Protein AF-A0A955GQ33-F1 (afdb_monomer)

Structure (mmCIF, N/CA/C/O backbone):
data_AF-A0A955GQ33-F1
#
_entry.id   AF-A0A955GQ33-F1
#
loop_
_atom_site.group_PDB
_atom_site.id
_atom_site.type_symbol
_atom_site.label_atom_id
_atom_site.label_alt_id
_atom_site.label_comp_id
_atom_site.label_asym_id
_atom_site.label_entity_id
_atom_site.label_seq_id
_atom_site.pdbx_PDB_ins_code
_atom_site.Cartn_x
_atom_site.Cartn_y
_atom_site.Cartn_z
_atom_site.occupancy
_atom_site.B_iso_or_equiv
_atom_site.auth_seq_id
_atom_site.auth_comp_id
_atom_site.auth_asym_id
_atom_site.auth_atom_id
_atom_site.pdbx_PDB_model_num
ATOM 1 N N . MET A 1 1 ? 24.167 18.377 50.539 1.00 58.00 1 MET A N 1
ATOM 2 C CA . MET A 1 1 ? 23.984 17.161 49.705 1.00 58.00 1 MET A CA 1
ATOM 3 C C . MET A 1 1 ? 22.600 17.067 49.051 1.00 58.00 1 MET A C 1
ATOM 5 O O . MET A 1 1 ? 22.550 16.719 47.881 1.00 58.00 1 MET A O 1
ATOM 9 N N . LYS A 1 2 ? 21.492 17.426 49.729 1.00 60.91 2 LYS A N 1
ATOM 10 C CA . LYS A 1 2 ? 20.125 17.387 49.150 1.00 60.91 2 LYS A CA 1
ATOM 11 C C . LYS A 1 2 ? 19.951 18.229 47.869 1.00 60.91 2 LYS A C 1
ATOM 13 O O . LYS A 1 2 ? 19.338 17.767 46.918 1.00 60.91 2 LYS A O 1
ATOM 18 N N . ASN A 1 3 ? 20.571 19.409 47.807 1.00 68.25 3 ASN A N 1
ATOM 19 C CA . ASN A 1 3 ? 20.434 20.324 46.661 1.00 68.25 3 ASN A CA 1
ATOM 20 C C . ASN A 1 3 ? 21.164 19.831 45.398 1.00 68.25 3 ASN A C 1
ATOM 22 O O . ASN A 1 3 ? 20.717 20.095 44.290 1.00 68.25 3 ASN A O 1
ATOM 26 N N . ILE A 1 4 ? 22.257 19.078 45.566 1.00 78.12 4 ILE A N 1
ATOM 27 C CA . ILE A 1 4 ? 22.995 18.464 44.450 1.00 78.12 4 ILE A CA 1
ATOM 28 C C . ILE A 1 4 ? 22.154 17.337 43.840 1.00 78.12 4 ILE A C 1
ATOM 30 O O . ILE A 1 4 ? 22.039 17.235 42.625 1.00 78.12 4 ILE A O 1
ATOM 34 N N . SER A 1 5 ? 21.495 16.538 44.684 1.00 78.56 5 SER A N 1
ATOM 35 C CA . SER A 1 5 ? 20.570 15.495 44.228 1.00 78.56 5 SER A CA 1
ATOM 36 C C . SER A 1 5 ? 19.352 16.075 43.500 1.00 78.56 5 SER A C 1
ATOM 38 O O . SER A 1 5 ? 18.949 15.524 42.480 1.00 78.56 5 SER A O 1
ATOM 40 N N . LEU A 1 6 ? 18.813 17.207 43.969 1.00 87.88 6 LEU A N 1
ATOM 41 C CA . LEU A 1 6 ? 17.727 17.919 43.288 1.00 87.88 6 LEU A CA 1
ATOM 42 C C . LEU A 1 6 ? 18.163 18.427 41.904 1.00 87.88 6 LEU A C 1
ATOM 44 O O . LEU A 1 6 ? 17.413 18.310 40.941 1.00 87.88 6 LEU A O 1
ATOM 48 N N . PHE A 1 7 ? 19.388 18.946 41.792 1.00 88.38 7 PHE A N 1
ATOM 49 C CA . PHE A 1 7 ? 19.936 19.431 40.526 1.00 88.38 7 PHE A CA 1
ATOM 50 C C . PHE A 1 7 ? 20.028 18.319 39.470 1.00 88.38 7 PHE A C 1
ATOM 52 O O . PHE A 1 7 ? 19.569 18.502 38.344 1.00 88.38 7 PHE A O 1
ATOM 59 N N . PHE A 1 8 ? 20.535 17.138 39.840 1.00 89.38 8 PHE A N 1
ATOM 60 C CA . PHE A 1 8 ? 20.587 15.990 38.927 1.00 89.38 8 PHE A CA 1
ATOM 61 C C . PHE A 1 8 ? 19.196 15.470 38.534 1.00 89.38 8 PHE A C 1
ATOM 63 O O . PHE A 1 8 ? 18.995 15.053 37.393 1.00 89.38 8 PHE A O 1
ATOM 70 N N . LEU A 1 9 ? 18.220 15.534 39.442 1.00 89.12 9 LEU A N 1
ATOM 71 C CA . LEU A 1 9 ? 16.835 15.160 39.149 1.00 89.12 9 LEU A CA 1
ATOM 72 C C . LEU A 1 9 ? 16.195 16.108 38.121 1.00 89.12 9 LEU A C 1
ATOM 74 O O . LEU A 1 9 ? 15.580 15.657 37.162 1.00 89.12 9 LEU A O 1
ATOM 78 N N . VAL A 1 10 ? 16.378 17.420 38.281 1.00 90.31 10 VAL A N 1
ATOM 79 C CA . VAL A 1 10 ? 15.855 18.412 37.326 1.00 90.31 10 VAL A CA 1
ATOM 80 C C . VAL A 1 10 ? 16.535 18.272 35.961 1.00 90.31 10 VAL A C 1
ATOM 82 O O . VAL A 1 10 ? 15.866 18.326 34.932 1.00 90.31 10 VAL A O 1
ATOM 85 N N . LEU A 1 11 ? 17.849 18.031 35.943 1.00 90.38 11 LEU A N 1
ATOM 86 C CA . LEU A 1 11 ? 18.613 17.853 34.709 1.00 90.38 11 LEU A CA 1
ATOM 87 C C . LEU A 1 11 ? 18.171 16.610 33.923 1.00 90.38 11 LEU A C 1
ATOM 89 O O . LEU A 1 11 ? 17.999 16.677 32.710 1.00 90.38 11 LEU A O 1
ATOM 93 N N . THR A 1 12 ? 17.958 15.483 34.605 1.00 87.19 12 THR A N 1
ATOM 94 C CA . THR A 1 12 ? 17.488 14.243 33.962 1.00 87.19 12 THR A CA 1
ATOM 95 C C . THR A 1 12 ? 16.067 14.379 33.421 1.00 87.19 12 THR A C 1
ATOM 97 O O . THR A 1 12 ? 15.795 13.917 32.315 1.00 87.19 12 THR A O 1
ATOM 100 N N . LEU A 1 13 ? 15.185 15.079 34.141 1.00 88.12 13 LEU A N 1
ATOM 101 C CA . LEU A 1 13 ? 13.816 15.329 33.691 1.00 88.12 13 LEU A CA 1
ATOM 102 C C . LEU A 1 13 ? 13.770 16.206 32.429 1.00 88.12 13 LEU A C 1
ATOM 104 O O . LEU A 1 13 ? 12.972 15.938 31.539 1.00 88.12 13 LEU A O 1
ATOM 108 N N . ALA A 1 14 ? 14.659 17.197 32.315 1.00 86.94 14 ALA A N 1
ATOM 109 C CA . ALA A 1 14 ? 14.751 18.063 31.137 1.00 86.94 14 ALA A CA 1
ATOM 110 C C . ALA A 1 14 ? 15.255 17.331 29.878 1.00 86.94 14 ALA A C 1
ATOM 112 O O . ALA A 1 14 ? 14.840 17.654 28.769 1.00 86.94 14 ALA A O 1
ATOM 113 N N . ILE A 1 15 ? 16.137 16.337 30.032 1.00 86.38 15 ILE A N 1
ATOM 114 C CA . ILE A 1 15 ? 16.648 15.539 28.904 1.00 86.38 15 ILE A CA 1
ATOM 115 C C . ILE A 1 15 ? 15.575 14.570 28.383 1.00 86.38 15 ILE A C 1
ATOM 117 O O . ILE A 1 15 ? 15.526 14.289 27.191 1.00 86.38 15 ILE A O 1
ATOM 121 N N . LEU A 1 16 ? 14.685 14.082 29.250 1.00 84.62 16 LEU A N 1
ATOM 122 C CA . LEU A 1 16 ? 13.621 13.150 28.861 1.00 84.62 16 LEU A CA 1
ATOM 123 C C . LEU A 1 16 ? 12.513 13.800 28.019 1.00 84.62 16 LEU A C 1
ATOM 125 O O . LEU A 1 16 ? 11.766 13.090 27.354 1.00 84.62 16 LEU A O 1
ATOM 129 N N . THR A 1 17 ? 12.397 15.130 28.019 1.00 81.50 17 THR A N 1
ATOM 130 C CA . THR A 1 17 ? 11.346 15.842 27.277 1.00 81.50 17 THR A CA 1
ATOM 131 C C . THR A 1 17 ? 11.748 16.252 25.858 1.00 81.50 17 THR A C 1
ATOM 133 O O . THR A 1 17 ? 10.931 16.841 25.159 1.00 81.50 17 THR A O 1
ATOM 136 N N . THR A 1 18 ? 12.981 15.989 25.407 1.00 79.88 18 THR A N 1
ATOM 137 C CA . THR A 1 18 ? 13.480 16.489 24.108 1.00 79.88 18 THR A CA 1
ATOM 138 C C . THR A 1 18 ? 13.293 15.537 22.924 1.00 79.88 18 THR A C 1
ATOM 140 O O . THR A 1 18 ? 13.678 15.896 21.815 1.00 79.88 18 THR A O 1
ATOM 143 N N . SER A 1 19 ? 12.673 14.363 23.094 1.00 71.38 19 SER A N 1
ATOM 144 C CA . SER A 1 19 ? 12.365 13.463 21.971 1.00 71.38 19 SER A CA 1
ATOM 145 C C . SER A 1 19 ? 10.902 13.576 21.525 1.00 71.38 19 SER A C 1
ATOM 147 O O . SER A 1 19 ? 10.108 12.660 21.737 1.00 71.38 19 SER A O 1
ATOM 149 N N . CYS A 1 20 ? 10.543 14.694 20.898 1.00 70.31 20 CYS A N 1
ATOM 150 C CA . CYS A 1 20 ? 9.437 14.703 19.941 1.00 70.31 20 CYS A CA 1
ATOM 151 C C . CYS A 1 20 ? 10.056 14.709 18.544 1.00 70.31 20 CYS A C 1
ATOM 153 O O . CYS A 1 20 ? 10.665 15.696 18.138 1.00 70.31 20 CYS A O 1
ATOM 155 N N . ASP A 1 21 ? 9.941 13.582 17.846 1.00 72.81 21 ASP A N 1
ATOM 156 C CA . ASP A 1 21 ? 10.153 13.525 16.406 1.00 72.81 21 ASP A CA 1
ATOM 157 C C . ASP A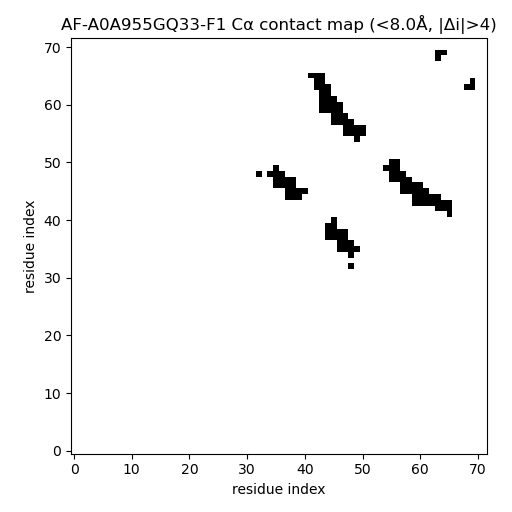 1 21 ? 8.836 13.958 15.753 1.00 72.81 21 ASP A C 1
ATOM 159 O O . ASP A 1 21 ? 7.936 13.140 15.569 1.00 72.81 21 ASP A O 1
ATOM 163 N N . ASP A 1 22 ? 8.704 15.248 15.428 1.00 65.75 22 ASP A N 1
ATOM 164 C CA . ASP A 1 22 ? 7.704 15.725 14.458 1.00 65.75 22 ASP A CA 1
ATOM 165 C C . ASP A 1 22 ? 8.196 15.356 13.052 1.00 65.75 22 ASP A C 1
ATOM 167 O O . ASP A 1 22 ? 8.447 16.191 12.177 1.00 65.75 22 ASP A O 1
ATOM 171 N N . GLY A 1 23 ? 8.404 14.056 12.862 1.00 58.22 23 GLY A N 1
ATOM 172 C CA . GLY A 1 23 ? 8.695 13.452 11.587 1.00 58.22 23 GLY A CA 1
ATOM 173 C C . GLY A 1 23 ? 7.441 13.532 10.737 1.00 58.22 23 GLY A C 1
ATOM 174 O O . GLY A 1 23 ? 6.728 12.541 10.579 1.00 58.22 23 GLY A O 1
ATOM 175 N N . ASP A 1 24 ? 7.192 14.697 10.137 1.00 58.69 24 ASP A N 1
ATOM 176 C CA . ASP A 1 24 ? 6.363 14.841 8.944 1.00 58.69 24 ASP A CA 1
ATOM 177 C C . ASP A 1 24 ? 7.061 14.095 7.792 1.00 58.69 24 ASP A C 1
ATOM 179 O O . ASP A 1 24 ? 7.638 14.642 6.851 1.00 58.69 24 ASP A O 1
ATOM 183 N N . HIS A 1 25 ? 7.056 12.771 7.895 1.00 55.97 25 HIS A N 1
ATOM 184 C CA . HIS A 1 25 ? 7.474 11.836 6.867 1.00 55.97 25 HIS A CA 1
ATOM 185 C C . HIS A 1 25 ? 6.276 11.260 6.125 1.00 55.97 25 HIS A C 1
ATOM 187 O O . HIS A 1 25 ? 6.430 10.319 5.347 1.00 55.97 25 HIS A O 1
ATOM 193 N N . VAL A 1 26 ? 5.109 11.903 6.213 1.00 53.97 26 VAL A N 1
ATOM 194 C CA . VAL A 1 26 ? 4.173 11.860 5.091 1.00 53.97 26 VAL A CA 1
ATOM 195 C C . VAL A 1 26 ? 4.715 12.810 4.029 1.00 53.97 26 VAL A C 1
ATOM 197 O O . VAL A 1 26 ? 4.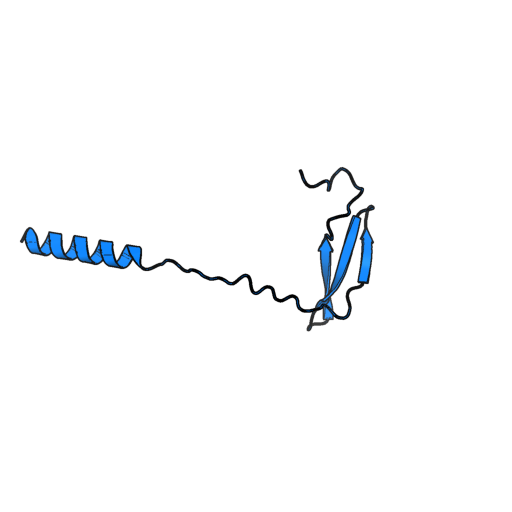158 13.864 3.730 1.00 53.97 26 VAL A O 1
ATOM 200 N N . LYS A 1 27 ? 5.830 12.410 3.402 1.00 47.81 27 LYS A N 1
ATOM 201 C CA . LYS A 1 27 ? 6.054 12.823 2.025 1.00 47.81 27 LYS A CA 1
ATOM 202 C C . LYS A 1 27 ? 4.842 12.288 1.284 1.00 47.81 27 LYS A C 1
ATOM 204 O O . LYS A 1 27 ? 4.810 11.105 0.938 1.00 47.81 27 LYS A O 1
ATOM 209 N N . ASN A 1 28 ? 3.869 13.161 1.032 1.00 48.25 28 ASN A N 1
ATOM 210 C CA . ASN A 1 28 ? 2.937 13.036 -0.077 1.00 48.25 28 ASN A CA 1
ATOM 211 C C . ASN A 1 28 ? 3.780 13.053 -1.350 1.00 48.25 28 ASN A C 1
ATOM 213 O O . ASN A 1 28 ? 3.814 14.000 -2.124 1.00 48.25 28 ASN A O 1
ATOM 217 N N . THR A 1 29 ? 4.527 11.974 -1.538 1.00 48.62 29 THR A N 1
ATOM 218 C CA . THR A 1 29 ? 5.078 11.594 -2.806 1.00 48.62 29 THR A CA 1
ATOM 219 C C . THR A 1 29 ? 3.864 11.026 -3.511 1.00 48.62 29 THR A C 1
ATOM 221 O O . THR A 1 29 ? 3.695 9.814 -3.617 1.00 48.62 29 THR A O 1
ATOM 224 N N . SER A 1 30 ? 3.009 11.906 -4.028 1.00 50.09 30 SER A N 1
ATOM 225 C CA . SER A 1 30 ? 2.376 11.619 -5.301 1.00 50.09 30 SER A CA 1
ATOM 226 C C . SER A 1 30 ? 3.522 11.523 -6.308 1.00 50.09 30 SER A C 1
ATOM 228 O O . SER A 1 3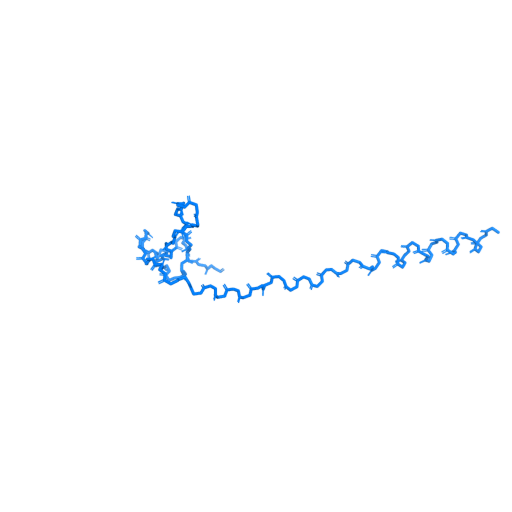0 ? 3.746 12.415 -7.119 1.00 50.09 30 SER A O 1
ATOM 230 N N . LYS A 1 31 ? 4.323 10.449 -6.211 1.00 48.84 31 LYS A N 1
ATOM 231 C CA . LYS A 1 31 ? 4.919 9.881 -7.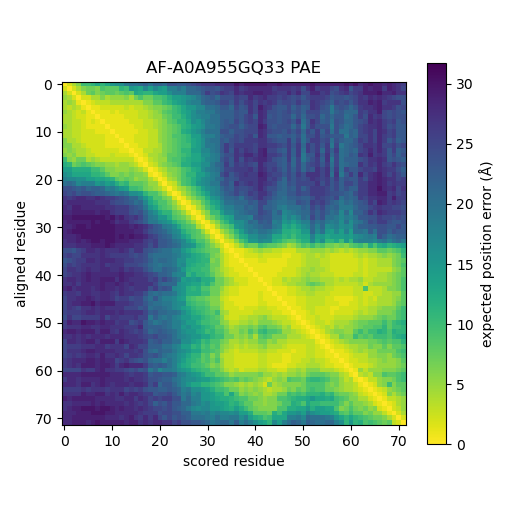399 1.00 48.84 31 LYS A CA 1
ATOM 232 C C . LYS A 1 31 ? 3.694 9.548 -8.210 1.00 48.84 31 LYS A C 1
ATOM 234 O O . LYS A 1 31 ? 2.952 8.629 -7.873 1.00 48.84 31 LYS A O 1
ATOM 239 N N . GLU A 1 32 ? 3.433 10.394 -9.187 1.00 49.84 32 GLU A N 1
ATOM 240 C CA . GLU A 1 32 ? 2.685 10.010 -10.355 1.00 49.84 32 GLU A CA 1
ATOM 241 C C . GLU A 1 32 ? 3.295 8.674 -10.782 1.00 49.84 32 GLU A C 1
ATOM 243 O O . GLU A 1 32 ? 4.420 8.603 -11.278 1.00 49.84 32 GLU A O 1
ATOM 248 N N . PHE A 1 33 ? 2.644 7.573 -10.401 1.00 57.56 33 PHE A N 1
ATOM 249 C CA . PHE A 1 33 ? 2.996 6.267 -10.917 1.00 57.56 33 PHE A CA 1
ATOM 250 C C . PHE A 1 33 ? 2.579 6.351 -12.380 1.00 57.56 33 PHE A C 1
ATOM 252 O O . PHE A 1 33 ? 1.449 6.022 -12.714 1.00 57.56 33 PHE A O 1
ATOM 259 N N . GLU A 1 34 ? 3.466 6.865 -13.239 1.00 60.09 34 GLU A N 1
ATOM 260 C CA . GLU A 1 34 ? 3.179 7.126 -14.656 1.00 60.09 34 GLU A CA 1
ATOM 261 C C . GLU A 1 34 ? 2.656 5.872 -15.376 1.00 60.09 34 GLU A C 1
ATOM 263 O O . GLU A 1 34 ? 2.044 5.973 -16.436 1.00 60.09 34 GLU A O 1
ATOM 268 N N . ARG A 1 35 ? 2.886 4.673 -14.816 1.00 74.06 35 ARG A N 1
ATOM 269 C CA . ARG A 1 35 ? 2.376 3.398 -15.329 1.00 74.06 35 ARG A CA 1
ATOM 270 C C . ARG A 1 35 ? 1.985 2.466 -14.186 1.00 74.06 35 ARG A C 1
ATOM 272 O O . ARG A 1 35 ? 2.794 1.659 -13.729 1.00 74.06 35 ARG A O 1
ATOM 279 N N . TYR A 1 36 ? 0.742 2.566 -13.734 1.00 83.69 36 TYR A N 1
ATOM 280 C CA . TYR A 1 36 ? 0.090 1.483 -13.002 1.00 83.69 36 TYR A CA 1
ATOM 281 C C . TYR A 1 36 ? -0.967 0.834 -13.896 1.00 83.69 36 TYR A C 1
ATOM 283 O O . TYR A 1 36 ? -1.628 1.504 -14.687 1.00 83.69 36 TYR A O 1
ATOM 291 N N . ASN A 1 37 ? -1.136 -0.474 -13.752 1.00 87.94 37 ASN A N 1
ATOM 292 C CA . ASN A 1 37 ? -2.266 -1.193 -14.322 1.00 87.94 37 ASN A CA 1
ATOM 293 C C . ASN A 1 37 ? -3.330 -1.357 -13.242 1.00 87.94 37 ASN A C 1
ATOM 295 O O . ASN A 1 37 ? -3.009 -1.646 -12.088 1.00 87.94 37 ASN A O 1
ATOM 299 N N . ILE A 1 38 ? -4.597 -1.208 -13.617 1.00 89.19 38 ILE A N 1
ATOM 300 C CA . ILE A 1 38 ? -5.703 -1.620 -12.754 1.00 89.19 38 ILE A CA 1
ATOM 301 C C . ILE A 1 38 ? -5.999 -3.080 -13.074 1.00 89.19 38 ILE A C 1
ATOM 303 O O . ILE A 1 38 ? -6.334 -3.413 -14.209 1.00 89.19 38 ILE A O 1
ATOM 307 N N . ILE A 1 39 ? -5.870 -3.946 -12.074 1.00 90.06 39 ILE A N 1
ATOM 308 C CA . ILE A 1 39 ? -6.234 -5.361 -12.174 1.00 90.06 39 ILE A CA 1
ATOM 309 C C . ILE A 1 39 ? -7.407 -5.651 -11.243 1.00 90.06 39 ILE A C 1
ATOM 311 O O . ILE A 1 39 ? -7.584 -4.976 -10.229 1.00 90.06 39 ILE A O 1
ATOM 315 N N . THR A 1 40 ? -8.216 -6.651 -11.586 1.00 89.94 40 THR A N 1
ATOM 316 C CA . THR A 1 40 ? -9.323 -7.107 -10.738 1.00 89.94 40 THR A CA 1
ATOM 317 C C . THR A 1 40 ? -9.006 -8.494 -10.200 1.00 89.94 40 THR A C 1
ATOM 319 O O . 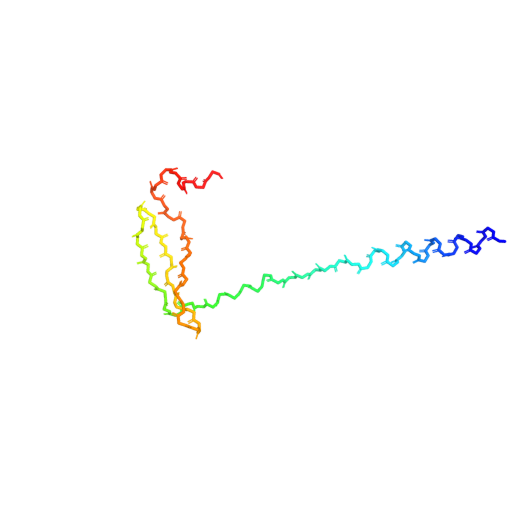THR A 1 40 ? -8.738 -9.402 -10.984 1.00 89.94 40 THR A O 1
ATOM 322 N N . ILE A 1 41 ? -9.043 -8.655 -8.878 1.00 87.38 41 ILE A N 1
ATOM 323 C CA . ILE A 1 41 ? -8.892 -9.943 -8.186 1.00 87.38 41 ILE A CA 1
ATOM 324 C C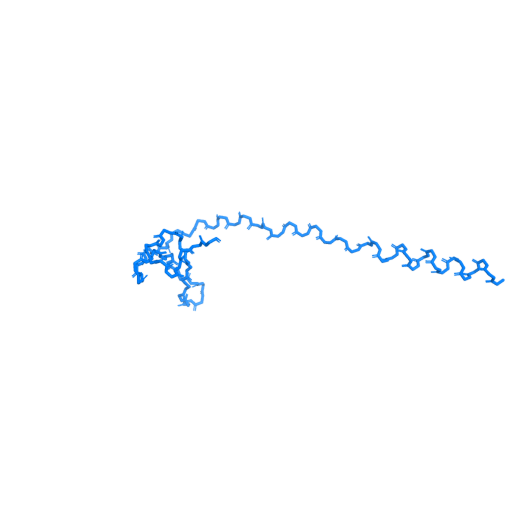 . ILE A 1 41 ? -10.077 -10.062 -7.231 1.00 87.38 41 ILE A C 1
ATOM 326 O O . ILE A 1 41 ? -10.364 -9.121 -6.496 1.00 87.38 41 ILE A O 1
ATOM 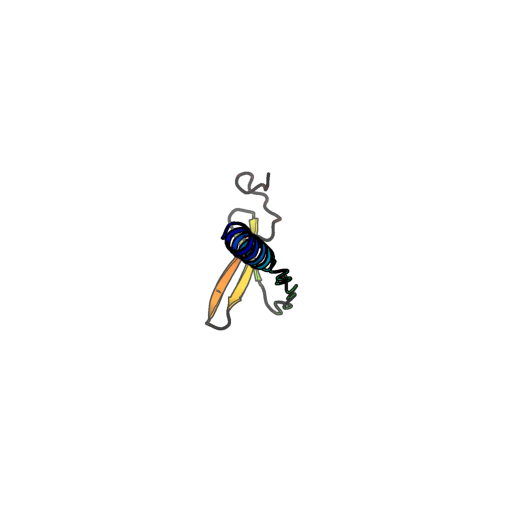330 N N . ASP A 1 42 ? -10.813 -11.171 -7.305 1.00 86.88 42 ASP A N 1
ATOM 331 C CA . ASP A 1 42 ? -11.971 -11.461 -6.446 1.00 86.88 42 ASP A CA 1
ATOM 332 C C . ASP A 1 42 ? -13.003 -10.321 -6.357 1.00 86.88 42 ASP A C 1
ATOM 334 O O . ASP A 1 42 ? -13.609 -10.069 -5.320 1.00 86.88 42 ASP A O 1
ATOM 338 N N . GLY A 1 43 ? -13.206 -9.595 -7.462 1.00 83.38 43 GLY A N 1
ATOM 339 C CA . GLY A 1 43 ? -14.150 -8.475 -7.525 1.00 83.38 43 GLY A CA 1
ATOM 340 C C . GLY A 1 43 ? -13.683 -7.187 -6.831 1.00 83.38 43 GLY A C 1
ATOM 341 O O . GLY A 1 43 ? -14.476 -6.247 -6.726 1.00 83.38 43 GLY A O 1
ATOM 342 N N . CYS A 1 44 ? -12.425 -7.112 -6.387 1.00 86.94 44 CYS A N 1
ATOM 343 C CA . CYS A 1 44 ? -11.781 -5.878 -5.949 1.00 86.94 44 CYS A CA 1
ATOM 344 C C . CYS A 1 44 ? -10.812 -5.334 -7.011 1.00 86.94 44 CYS A C 1
ATOM 346 O O . CYS A 1 44 ? -10.104 -6.091 -7.678 1.00 86.94 44 CYS A O 1
ATOM 348 N N . GLU A 1 45 ? -10.739 -4.007 -7.128 1.00 89.12 45 GLU A N 1
ATOM 349 C CA . GLU A 1 45 ? -9.739 -3.325 -7.954 1.00 89.12 45 GLU A CA 1
ATOM 350 C C . GLU A 1 45 ? -8.420 -3.148 -7.186 1.00 89.12 45 GLU A C 1
ATOM 352 O O . GLU A 1 45 ? -8.403 -2.702 -6.033 1.00 89.12 45 GLU A O 1
ATOM 357 N N . TYR A 1 46 ? -7.304 -3.421 -7.857 1.00 89.31 46 TYR A N 1
ATOM 358 C CA . TYR A 1 46 ? -5.958 -3.220 -7.333 1.00 89.31 46 TYR A CA 1
ATOM 359 C C . TYR A 1 46 ? -5.123 -2.380 -8.290 1.00 89.31 46 TYR A C 1
ATOM 361 O O . TYR A 1 46 ? -5.245 -2.495 -9.511 1.00 89.31 46 TYR A O 1
ATOM 369 N N . LEU A 1 47 ? -4.233 -1.568 -7.724 1.00 90.81 47 LEU A N 1
ATOM 370 C CA . LEU A 1 47 ? -3.185 -0.889 -8.472 1.00 90.81 47 LEU A CA 1
ATOM 371 C C . LEU A 1 47 ? -1.968 -1.806 -8.504 1.00 90.81 47 LEU A C 1
ATOM 373 O O . LEU A 1 47 ? -1.379 -2.113 -7.465 1.00 90.81 47 LEU A O 1
ATOM 377 N N . GLN A 1 48 ? -1.600 -2.239 -9.700 1.00 89.69 48 GLN A N 1
ATOM 378 C CA . GLN A 1 48 ? -0.407 -3.023 -9.950 1.00 89.69 48 GLN A CA 1
ATOM 379 C C . GLN A 1 48 ? 0.666 -2.125 -10.564 1.00 89.69 48 GLN A C 1
ATOM 381 O O . GLN A 1 48 ? 0.425 -1.467 -11.576 1.00 89.69 48 GLN A O 1
ATOM 386 N N . TYR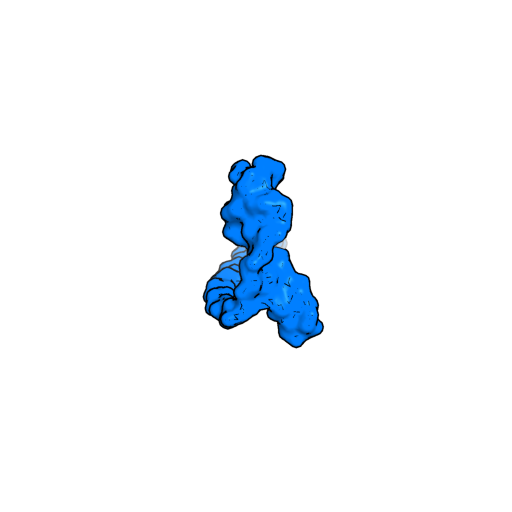 A 1 49 ? 1.864 -2.126 -9.989 1.00 88.75 49 TYR A N 1
ATOM 387 C CA . TYR A 1 49 ? 2.992 -1.359 -10.510 1.00 88.75 49 TYR A CA 1
ATOM 388 C C . TYR A 1 49 ? 4.311 -2.107 -10.331 1.00 88.75 49 TYR A C 1
ATOM 390 O O . TYR A 1 49 ? 4.514 -2.843 -9.362 1.00 88.75 49 TYR A O 1
ATOM 398 N N . ALA A 1 50 ? 5.222 -1.900 -11.279 1.00 86.56 50 ALA A N 1
ATOM 399 C CA . ALA A 1 50 ? 6.575 -2.423 -11.192 1.00 86.56 50 ALA A CA 1
ATOM 400 C C . ALA A 1 50 ? 7.432 -1.538 -10.277 1.00 86.56 50 ALA A C 1
ATOM 402 O O . ALA A 1 50 ? 7.371 -0.307 -10.317 1.00 86.56 50 ALA A O 1
ATOM 403 N N . THR A 1 51 ? 8.255 -2.171 -9.452 1.00 80.94 51 THR A N 1
ATOM 404 C CA . THR A 1 51 ? 9.299 -1.508 -8.670 1.00 80.94 51 THR A CA 1
ATOM 405 C C . THR A 1 51 ? 10.560 -1.317 -9.509 1.00 80.94 51 THR A C 1
ATOM 407 O O . THR A 1 51 ? 10.754 -1.979 -10.528 1.00 80.94 51 THR A O 1
ATOM 410 N N . ALA A 1 52 ? 11.471 -0.459 -9.041 1.00 80.25 52 ALA A N 1
ATOM 411 C CA . ALA A 1 52 ? 12.761 -0.226 -9.697 1.00 80.25 52 ALA A CA 1
ATOM 412 C C . ALA A 1 52 ? 13.620 -1.499 -9.863 1.00 80.25 52 ALA A C 1
ATOM 414 O O . ALA A 1 52 ? 14.498 -1.534 -10.718 1.00 80.25 52 ALA A O 1
ATOM 415 N N . TYR A 1 53 ? 13.353 -2.544 -9.074 1.00 83.81 53 TYR A N 1
ATOM 416 C CA . TYR A 1 53 ? 14.075 -3.819 -9.107 1.00 83.81 53 TYR A CA 1
ATOM 417 C C . TYR A 1 53 ? 13.323 -4.922 -9.873 1.00 83.81 53 TYR A C 1
ATOM 419 O O . TYR A 1 53 ? 13.670 -6.092 -9.759 1.00 83.81 53 TYR A O 1
ATOM 427 N N . GLY A 1 54 ? 12.272 -4.576 -10.625 1.00 80.06 54 GLY A N 1
ATOM 428 C CA . GLY A 1 54 ? 11.507 -5.529 -11.437 1.00 80.06 54 GLY A CA 1
ATOM 429 C C . GLY A 1 54 ? 10.484 -6.372 -10.666 1.00 80.06 54 GLY A C 1
ATOM 430 O O . GLY A 1 54 ? 9.771 -7.159 -11.282 1.00 80.06 54 GLY A O 1
ATOM 431 N N . TYR A 1 55 ? 10.354 -6.197 -9.346 1.00 83.38 55 TYR A N 1
ATOM 432 C CA . TYR A 1 55 ? 9.265 -6.814 -8.580 1.00 83.38 55 TYR A CA 1
ATOM 433 C C . TYR A 1 55 ? 7.940 -6.116 -8.859 1.00 83.38 55 TYR A C 1
ATOM 435 O O . TYR A 1 55 ? 7.905 -4.894 -9.016 1.00 83.38 55 TYR A O 1
ATOM 443 N N . MET A 1 56 ? 6.856 -6.886 -8.855 1.00 85.69 56 MET A N 1
ATOM 444 C CA . MET A 1 56 ? 5.499 -6.371 -8.998 1.00 85.69 56 MET A CA 1
ATOM 445 C C . MET A 1 56 ? 4.887 -6.153 -7.619 1.00 85.69 56 MET A C 1
ATOM 447 O O . MET A 1 56 ? 4.765 -7.095 -6.839 1.00 85.69 56 MET A O 1
ATOM 451 N N . ASN A 1 57 ? 4.479 -4.919 -7.342 1.00 87.50 57 ASN A N 1
ATOM 452 C CA . ASN A 1 57 ? 3.697 -4.583 -6.162 1.00 87.50 57 ASN A CA 1
ATOM 453 C C . ASN A 1 57 ? 2.223 -4.471 -6.536 1.00 87.50 57 ASN A C 1
ATOM 455 O O . ASN A 1 57 ? 1.872 -4.015 -7.628 1.00 87.50 57 ASN A O 1
ATOM 459 N N . VAL A 1 58 ? 1.366 -4.872 -5.603 1.00 89.19 58 VAL A N 1
ATOM 460 C CA . VAL A 1 58 ? -0.086 -4.796 -5.737 1.00 89.19 58 VAL A CA 1
ATOM 461 C C . VAL A 1 58 ? -0.625 -4.131 -4.480 1.00 89.19 58 VAL A C 1
ATOM 463 O O . VAL A 1 58 ? -0.350 -4.596 -3.376 1.00 89.19 58 VAL A O 1
ATOM 466 N N . THR A 1 59 ? -1.374 -3.040 -4.636 1.00 87.75 59 THR A N 1
ATOM 467 C CA . THR A 1 59 ? -2.065 -2.389 -3.516 1.00 87.75 59 THR A CA 1
ATOM 468 C C . THR A 1 59 ? -3.557 -2.297 -3.783 1.00 87.75 59 THR A C 1
ATOM 470 O O . THR A 1 59 ? -3.993 -2.136 -4.926 1.00 87.75 59 THR A O 1
ATOM 473 N N . HIS A 1 60 ? -4.349 -2.418 -2.726 1.00 87.88 60 HIS A N 1
ATOM 474 C CA . HIS A 1 60 ? -5.800 -2.388 -2.829 1.00 87.88 60 HIS A CA 1
ATOM 475 C C . HIS A 1 60 ? -6.294 -0.963 -3.113 1.00 87.88 60 HIS A C 1
ATOM 477 O O . HIS A 1 60 ? -5.933 -0.030 -2.397 1.00 87.88 60 HIS A O 1
ATOM 483 N N . LYS A 1 61 ? -7.124 -0.782 -4.151 1.00 85.12 61 LYS A N 1
ATOM 484 C CA . LYS A 1 61 ? -7.645 0.539 -4.553 1.00 85.12 61 LYS A CA 1
ATOM 485 C C . LYS A 1 61 ? -8.855 0.985 -3.720 1.00 85.12 61 LYS A C 1
ATOM 487 O O . LYS A 1 61 ? -9.170 2.169 -3.706 1.00 85.12 61 LYS A O 1
ATOM 492 N N . GLY A 1 62 ? -9.540 0.063 -3.038 1.00 71.50 62 GLY A N 1
ATOM 493 C CA . GLY A 1 62 ? -10.664 0.378 -2.143 1.00 71.50 62 GLY A CA 1
ATOM 494 C C . GLY A 1 62 ? -12.065 0.271 -2.760 1.00 71.50 62 GLY A C 1
ATOM 495 O O . GLY A 1 62 ? -13.038 0.229 -2.018 1.00 71.50 62 GLY A O 1
ATOM 496 N N . ASN A 1 63 ? -12.201 0.121 -4.084 1.00 72.25 63 ASN A N 1
ATOM 497 C CA . ASN A 1 63 ? -13.496 -0.105 -4.752 1.00 72.25 63 ASN A CA 1
ATOM 498 C C . ASN A 1 63 ? -13.889 -1.592 -4.769 1.00 72.25 63 ASN A C 1
ATOM 500 O O . ASN A 1 63 ? -14.235 -2.147 -5.815 1.00 72.25 63 ASN A O 1
ATOM 504 N N . CYS A 1 64 ? -13.780 -2.267 -3.627 1.00 83.25 64 CYS A N 1
ATOM 505 C CA . CYS A 1 64 ? -14.068 -3.690 -3.571 1.00 83.25 64 CYS A CA 1
ATOM 506 C C . CYS A 1 64 ?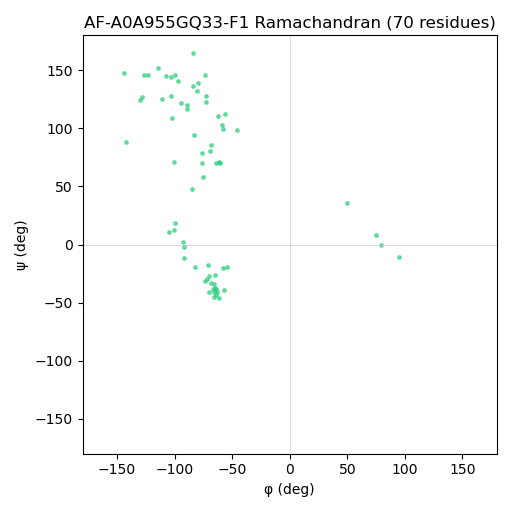 -15.568 -3.985 -3.487 1.00 83.25 64 CYS A C 1
ATOM 508 O O . CYS A 1 64 ? -16.277 -3.416 -2.660 1.00 83.25 64 CYS A O 1
ATOM 510 N N . LYS A 1 65 ? -16.041 -4.917 -4.324 1.00 79.75 65 LYS A N 1
ATOM 511 C CA . LYS A 1 65 ? -17.406 -5.467 -4.247 1.00 79.75 65 LYS A CA 1
ATOM 512 C C . LYS A 1 65 ? -17.501 -6.732 -3.389 1.00 79.75 65 LYS A C 1
ATOM 514 O O . LYS A 1 65 ? -18.606 -7.175 -3.093 1.00 79.75 65 LYS A O 1
ATOM 519 N N . ASN A 1 66 ? -16.364 -7.319 -3.016 1.00 76.31 66 ASN A N 1
ATOM 520 C CA . ASN A 1 66 ? -16.304 -8.458 -2.110 1.00 76.31 66 ASN A CA 1
ATOM 521 C C . ASN A 1 66 ? -16.620 -8.009 -0.678 1.00 76.31 66 ASN A C 1
ATOM 523 O O . ASN A 1 66 ? -15.944 -7.148 -0.115 1.00 76.31 66 ASN A O 1
ATOM 527 N N . VAL A 1 67 ? -17.645 -8.627 -0.095 1.00 77.44 67 VAL A N 1
ATOM 528 C CA . VAL A 1 67 ? -18.141 -8.341 1.255 1.00 77.44 67 VAL A CA 1
ATOM 529 C C . VAL A 1 67 ? -17.130 -8.679 2.352 1.00 77.44 67 VAL A C 1
ATOM 531 O O . VAL A 1 67 ? -17.138 -8.025 3.390 1.00 77.44 67 VAL A O 1
ATOM 534 N N . GLU A 1 68 ? -16.221 -9.627 2.111 1.00 76.31 68 GLU A N 1
ATOM 535 C CA . GLU A 1 68 ? -15.155 -9.995 3.057 1.00 76.31 68 GLU A CA 1
ATOM 536 C C . GLU A 1 68 ? -14.091 -8.894 3.195 1.00 76.31 68 GLU A C 1
ATOM 538 O O . GLU A 1 68 ? -13.451 -8.753 4.235 1.00 76.31 68 GLU A O 1
ATOM 543 N N . HIS A 1 69 ? -13.920 -8.082 2.148 1.00 68.38 69 HIS A N 1
ATOM 544 C CA . HIS A 1 69 ? -12.968 -6.969 2.099 1.00 68.38 69 HIS A CA 1
ATOM 545 C C . HIS A 1 69 ? -13.644 -5.601 2.240 1.00 68.38 69 HIS A C 1
ATOM 547 O O . HIS A 1 69 ? -13.000 -4.573 2.016 1.00 68.38 69 HIS A O 1
ATOM 553 N N . ALA A 1 70 ? -14.927 -5.563 2.611 1.00 66.12 70 ALA A N 1
ATOM 554 C CA . ALA A 1 70 ? -15.596 -4.319 2.949 1.00 66.12 70 ALA A CA 1
ATOM 555 C C . ALA A 1 70 ? -14.891 -3.701 4.168 1.00 66.12 70 ALA A C 1
ATOM 557 O O . ALA A 1 70 ? -14.955 -4.247 5.270 1.00 66.12 70 ALA A O 1
ATOM 558 N N . CYS A 1 71 ? -14.184 -2.584 3.963 1.00 61.19 71 CYS A N 1
ATOM 559 C CA . CYS A 1 71 ? -13.615 -1.804 5.059 1.00 61.19 71 CYS A CA 1
ATOM 560 C C . CYS A 1 71 ? -14.757 -1.419 6.014 1.00 61.19 71 CYS A C 1
ATOM 562 O O . CYS A 1 71 ? -15.660 -0.683 5.616 1.00 61.19 71 CYS A O 1
ATOM 564 N N . LYS A 1 72 ? -14.740 -1.977 7.229 1.00 56.03 72 LYS A N 1
ATOM 565 C CA . LYS A 1 72 ? -15.622 -1.576 8.331 1.00 56.03 72 LYS A CA 1
ATOM 566 C C . LYS A 1 72 ? -15.067 -0.348 9.033 1.00 56.03 72 LYS A C 1
ATOM 568 O O . LYS A 1 72 ? -13.825 -0.283 9.173 1.00 56.03 72 LYS A O 1
#

Solvent-accessible surface area (backbone atoms only — not comparable to full-atom values): 4707 Å² total; per-residue (Å²): 114,71,67,60,56,50,50,54,52,54,53,52,56,60,62,71,70,68,80,74,80,85,70,80,70,76,67,82,68,76,64,75,66,90,68,59,47,82,45,76,57,85,62,21,41,27,44,33,35,72,45,99,84,72,49,77,46,77,45,82,66,75,69,44,72,32,76,92,67,52,86,124

Mean predicted aligned error: 15.5 Å

Sequence (72 aa):
MKNISLFFLVLTLAILTTSCDDGDHVKNTSKEFERYNIITIDGCEYLQYATAYGYMNVTHKGNCKNVEHACK

pLDDT: mean 76.47, std 13.43, range [47.81, 90.81]

Radius of gyration: 24.92 Å; Cα contacts (8 Å, |Δi|>4): 60; chains: 1; bounding box: 42×32×65 Å

Secondary structure (DSSP, 8-state):
-HHHHHHHHHHHHHHHT----------------SS-EEEEETTEEEEEEE-TTSPEEEEE-S----GGG---

Foldseek 3Di:
DVVVVVVVVVVVVVVVPPPDDPPPPPPPPPPVLVDWDWDDDPQFTWTWHADPVRDIDIDGPQRHPDPVPNDD

Nearest PDB structures (foldseek):
  6dqs-assembly1_D  TM=6.413E-01  e=6.828E+00  Homo sapiens
  6dr0-assembly1_C  TM=6.607E-01  e=9.474E+00  Homo sapiens